Protein AF-A0A3D5KJ48-F1 (afdb_monomer_lite)

Sequence (121 aa):
MLYFGKWLRKFYNFPIPIEIRLLNEKTIDDFDGTKCVLRWWQNSGESESFKGEIAVGTFDENLSSEGPTVAFPTVIAAIGRIVKYYYQAIDDLPINEDLITEWGDQVMTAFIDKTTPPSVQ

Structure (mmCIF, N/CA/C/O backbone):
data_AF-A0A3D5KJ48-F1
#
_entry.id   AF-A0A3D5KJ48-F1
#
loop_
_atom_site.group_PDB
_atom_site.id
_atom_site.type_symbol
_atom_site.label_atom_id
_atom_site.label_alt_id
_atom_site.label_comp_id
_atom_site.label_asym_id
_atom_site.label_entity_id
_atom_site.label_seq_id
_atom_site.pdbx_PDB_ins_code
_atom_site.Cartn_x
_atom_site.Cartn_y
_atom_site.Cartn_z
_atom_site.occupancy
_atom_site.B_iso_or_equiv
_atom_site.auth_seq_id
_atom_site.auth_comp_id
_atom_site.auth_asym_id
_atom_site.auth_atom_id
_atom_site.pdbx_PDB_model_num
ATOM 1 N N . MET A 1 1 ? -2.183 -8.809 9.314 1.00 71.69 1 MET A N 1
ATOM 2 C CA . MET A 1 1 ? -1.313 -8.620 8.125 1.00 71.69 1 MET A CA 1
ATOM 3 C C . MET A 1 1 ? -1.028 -9.894 7.334 1.00 71.69 1 MET A C 1
ATOM 5 O O . MET A 1 1 ? -1.294 -9.897 6.141 1.00 71.69 1 MET A O 1
ATOM 9 N N . LEU A 1 2 ? -0.570 -10.996 7.949 1.00 77.81 2 LEU A N 1
ATOM 10 C CA . LEU A 1 2 ? -0.295 -12.265 7.237 1.00 77.81 2 LEU A CA 1
ATOM 11 C C . LEU A 1 2 ? -1.461 -12.772 6.363 1.00 77.81 2 LEU A C 1
ATOM 13 O O . LEU A 1 2 ? -1.236 -13.203 5.233 1.00 77.81 2 LEU A O 1
ATOM 17 N N . TYR A 1 3 ? -2.699 -12.694 6.862 1.00 89.44 3 TYR A N 1
ATOM 18 C CA . TYR A 1 3 ? -3.898 -13.076 6.102 1.00 89.44 3 TYR A CA 1
ATOM 19 C C . TYR A 1 3 ? -4.130 -12.193 4.874 1.00 89.44 3 TYR A C 1
ATOM 21 O O . TYR A 1 3 ? -4.392 -12.715 3.795 1.00 89.44 3 TYR A O 1
ATOM 29 N N . PHE A 1 4 ? -3.967 -10.878 5.020 1.00 92.25 4 PHE A N 1
ATOM 30 C CA . PHE A 1 4 ? -4.129 -9.938 3.917 1.00 92.25 4 PHE A CA 1
ATOM 31 C C . PHE A 1 4 ? -3.057 -10.141 2.838 1.00 92.25 4 PHE A C 1
ATOM 33 O O . PHE A 1 4 ? -3.384 -10.249 1.664 1.00 92.25 4 PHE A O 1
ATOM 40 N N . GLY A 1 5 ? -1.794 -10.344 3.226 1.00 91.81 5 GLY A N 1
ATOM 41 C CA . GLY A 1 5 ? -0.730 -10.663 2.267 1.00 91.81 5 GLY A CA 1
ATOM 42 C C . GLY A 1 5 ? -0.967 -11.975 1.504 1.00 91.81 5 GLY A C 1
ATOM 43 O O . GLY A 1 5 ? -0.665 -12.063 0.316 1.00 91.81 5 GLY A O 1
ATOM 44 N N . LYS A 1 6 ? -1.538 -13.002 2.155 1.00 93.94 6 LYS A N 1
ATOM 45 C CA . LYS A 1 6 ? -1.967 -14.238 1.470 1.00 93.94 6 LYS A CA 1
ATOM 46 C C . LYS A 1 6 ? -3.126 -13.983 0.505 1.00 93.94 6 LYS A C 1
ATOM 48 O O . LYS A 1 6 ? -3.134 -14.557 -0.576 1.00 93.94 6 LYS A O 1
ATOM 53 N N . TRP A 1 7 ? -4.083 -13.146 0.899 1.00 96.00 7 TRP A N 1
ATOM 54 C CA . TRP A 1 7 ? -5.212 -12.767 0.056 1.00 96.00 7 TRP A CA 1
ATOM 55 C C . TRP A 1 7 ? -4.748 -11.992 -1.183 1.00 96.00 7 TRP A C 1
ATOM 57 O O . TRP A 1 7 ? -5.119 -12.378 -2.283 1.00 96.00 7 TRP A O 1
ATOM 67 N N . LEU A 1 8 ? -3.841 -11.017 -1.046 1.00 95.75 8 LEU A N 1
ATOM 68 C CA . LEU A 1 8 ? -3.267 -10.291 -2.187 1.00 95.75 8 LEU A CA 1
ATOM 69 C C . LEU A 1 8 ? -2.620 -11.246 -3.198 1.00 95.75 8 LEU A C 1
ATOM 71 O O . LEU A 1 8 ? -2.962 -11.220 -4.373 1.00 95.75 8 LEU A O 1
ATOM 75 N N . ARG A 1 9 ? -1.764 -12.166 -2.736 1.00 94.81 9 ARG A N 1
ATOM 76 C CA . ARG A 1 9 ? -1.100 -13.161 -3.603 1.00 94.81 9 ARG A CA 1
ATOM 77 C C . ARG A 1 9 ? -2.045 -14.169 -4.265 1.00 94.81 9 ARG A C 1
ATOM 79 O O . ARG A 1 9 ? -1.615 -14.901 -5.147 1.00 94.81 9 ARG A O 1
ATOM 86 N N . LYS A 1 10 ? -3.305 -14.255 -3.829 1.00 95.88 10 LYS A N 1
ATOM 87 C CA . LYS A 1 10 ? -4.322 -15.087 -4.485 1.00 95.88 10 LYS A CA 1
ATOM 88 C C . LYS A 1 10 ? -4.879 -14.413 -5.744 1.00 95.88 10 LYS A C 1
ATOM 90 O O . LYS A 1 10 ? -5.259 -15.117 -6.672 1.00 95.88 10 LYS A O 1
ATOM 95 N N . PHE A 1 11 ? -4.970 -13.085 -5.745 1.00 96.00 11 PHE A N 1
ATOM 96 C CA . PHE A 1 11 ? -5.624 -12.309 -6.806 1.00 96.00 11 PHE A CA 1
ATOM 97 C C . PHE A 1 11 ? -4.644 -11.553 -7.703 1.00 96.00 11 PHE A C 1
ATOM 99 O O . PHE A 1 11 ? -4.975 -11.252 -8.845 1.00 96.00 11 PHE A O 1
ATOM 106 N N . TYR A 1 12 ? -3.444 -11.278 -7.201 1.00 96.06 12 TYR A N 1
ATOM 107 C CA . TYR A 1 12 ? -2.438 -10.460 -7.860 1.00 96.06 12 TYR A CA 1
ATOM 108 C C . TYR A 1 12 ? -1.149 -11.249 -8.075 1.00 96.06 12 TYR A C 1
ATOM 110 O O . TYR A 1 12 ? -0.713 -12.007 -7.202 1.00 96.06 12 TYR A O 1
ATOM 118 N N . ASN A 1 13 ? -0.537 -11.056 -9.244 1.00 94.88 13 ASN A N 1
ATOM 119 C CA . ASN A 1 13 ? 0.759 -11.628 -9.592 1.00 94.88 13 ASN A CA 1
ATOM 120 C C . ASN A 1 13 ? 1.865 -10.587 -9.399 1.00 94.88 13 ASN A C 1
ATOM 122 O O . ASN A 1 13 ? 1.803 -9.521 -10.006 1.00 94.88 13 ASN A O 1
ATOM 126 N N . PHE A 1 14 ? 2.886 -10.910 -8.608 1.00 94.25 14 PHE A N 1
ATOM 127 C CA . PHE A 1 14 ? 4.001 -10.007 -8.314 1.00 94.25 14 PHE A CA 1
ATOM 128 C C . PHE A 1 14 ? 5.280 -10.512 -9.004 1.00 94.25 14 PHE A C 1
ATOM 130 O O . PHE A 1 14 ? 6.056 -11.226 -8.363 1.00 94.25 14 PHE A O 1
ATOM 137 N N . PRO A 1 15 ? 5.493 -10.222 -10.306 1.00 93.19 15 PRO A N 1
ATOM 138 C CA . PRO A 1 15 ? 6.654 -10.721 -11.051 1.00 93.19 15 PRO A CA 1
ATOM 139 C C . PRO A 1 15 ? 7.986 -10.173 -10.522 1.00 93.19 15 PRO A C 1
ATOM 141 O O . PRO A 1 15 ? 8.996 -10.870 -10.578 1.00 93.19 15 PRO A O 1
ATOM 144 N N . ILE A 1 16 ? 7.976 -8.956 -9.972 1.00 93.00 16 ILE A N 1
ATOM 145 C CA . ILE A 1 16 ? 9.115 -8.332 -9.289 1.00 93.00 16 ILE A CA 1
ATOM 146 C C . ILE A 1 16 ? 8.819 -8.287 -7.780 1.00 93.00 16 ILE A C 1
ATOM 148 O O . ILE A 1 16 ? 7.700 -7.919 -7.405 1.00 93.00 16 ILE A O 1
ATOM 152 N N . PRO A 1 17 ? 9.771 -8.635 -6.892 1.00 93.31 17 PRO A N 1
ATOM 153 C CA . PRO A 1 17 ? 9.547 -8.608 -5.451 1.00 93.31 17 PRO A CA 1
ATOM 154 C C . PRO A 1 17 ? 9.111 -7.232 -4.940 1.00 93.31 17 PRO A C 1
ATOM 156 O O . PRO A 1 17 ? 9.697 -6.211 -5.298 1.00 93.31 17 PRO A O 1
ATOM 159 N N . ILE A 1 18 ? 8.127 -7.230 -4.042 1.00 94.62 18 ILE A N 1
ATOM 160 C CA . ILE A 1 18 ? 7.676 -6.049 -3.307 1.00 94.62 18 ILE A CA 1
ATOM 161 C C . ILE A 1 18 ? 7.785 -6.287 -1.796 1.00 94.62 18 ILE A C 1
ATOM 163 O O . ILE A 1 18 ? 7.280 -7.281 -1.268 1.00 94.62 18 ILE A O 1
ATOM 167 N N . GLU A 1 19 ? 8.437 -5.365 -1.093 1.00 94.50 19 GLU A N 1
ATOM 168 C CA . GLU A 1 19 ? 8.545 -5.350 0.365 1.00 94.50 19 GLU A CA 1
ATOM 169 C C . GLU A 1 19 ? 7.712 -4.197 0.934 1.00 94.50 19 GLU A C 1
ATOM 171 O O . GLU A 1 19 ? 7.895 -3.047 0.547 1.00 94.50 19 GLU A O 1
ATOM 176 N N . ILE A 1 20 ? 6.812 -4.491 1.874 1.00 95.00 20 ILE A N 1
ATOM 177 C CA . ILE A 1 20 ? 5.984 -3.473 2.532 1.00 95.00 20 ILE A CA 1
ATOM 178 C C . ILE A 1 20 ? 6.252 -3.504 4.031 1.00 95.00 20 ILE A C 1
ATOM 180 O O . ILE A 1 20 ? 6.063 -4.540 4.675 1.00 95.00 20 ILE A O 1
ATOM 184 N N . ARG A 1 21 ? 6.673 -2.368 4.587 1.00 95.00 21 ARG A N 1
ATOM 185 C CA . ARG A 1 21 ? 6.998 -2.209 6.007 1.00 95.00 21 ARG A CA 1
ATOM 186 C C . ARG A 1 21 ? 5.987 -1.303 6.688 1.00 95.00 21 ARG A C 1
ATOM 188 O O . ARG A 1 21 ? 5.590 -0.276 6.147 1.00 95.00 21 ARG A O 1
ATOM 195 N N . LEU A 1 22 ? 5.608 -1.680 7.903 1.00 93.75 22 LEU A N 1
ATOM 196 C CA . LEU A 1 22 ? 4.819 -0.839 8.795 1.00 93.75 22 LEU A CA 1
ATOM 197 C C . LEU A 1 22 ? 5.770 -0.276 9.846 1.00 93.75 22 LEU A C 1
ATOM 199 O O . LEU A 1 22 ? 6.414 -1.046 10.560 1.00 93.75 22 LEU A O 1
ATOM 203 N N . LEU A 1 23 ? 5.886 1.044 9.902 1.00 94.56 23 LEU A N 1
ATOM 204 C CA . LEU A 1 23 ? 6.806 1.746 10.787 1.00 94.56 23 LEU A CA 1
ATOM 205 C C . LEU A 1 23 ? 6.021 2.384 11.929 1.00 94.56 23 LEU A C 1
ATOM 207 O O . LEU A 1 23 ? 5.022 3.060 11.688 1.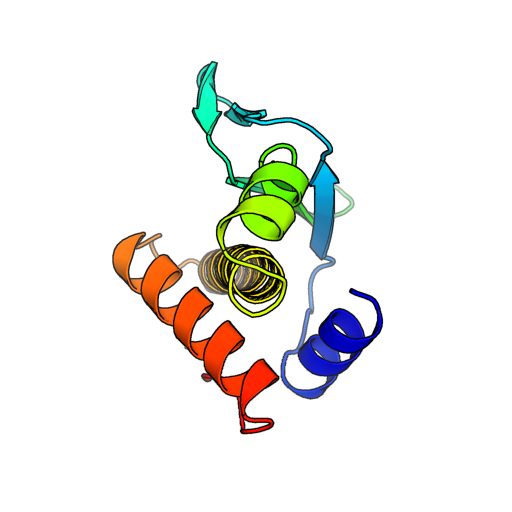00 94.56 23 LEU A O 1
ATOM 211 N N . ASN A 1 24 ? 6.472 2.184 13.167 1.00 91.38 24 ASN A N 1
ATOM 212 C CA . ASN A 1 24 ? 5.834 2.755 14.356 1.00 91.38 24 ASN A CA 1
ATOM 213 C C . ASN A 1 24 ? 6.192 4.242 14.537 1.00 91.38 24 ASN A C 1
ATOM 215 O O . ASN A 1 24 ? 6.748 4.645 15.551 1.00 91.38 24 ASN A O 1
ATOM 219 N N . GLU A 1 25 ? 5.901 5.035 13.512 1.00 93.12 25 GLU A N 1
ATOM 220 C CA . GLU A 1 25 ? 6.176 6.465 13.412 1.00 93.12 25 GLU A CA 1
ATOM 221 C C . GLU A 1 25 ? 4.893 7.178 12.985 1.00 93.12 25 GLU A C 1
ATOM 223 O O . GLU A 1 25 ? 4.111 6.625 12.212 1.00 93.12 25 GLU A O 1
ATOM 228 N N . LYS A 1 26 ? 4.650 8.406 13.460 1.00 91.00 26 LYS A N 1
ATOM 229 C CA . LYS A 1 26 ? 3.463 9.181 13.039 1.00 91.00 26 LYS A CA 1
ATOM 230 C C . LYS A 1 26 ? 3.556 9.655 11.588 1.00 91.00 26 LYS A C 1
ATOM 232 O O . LYS A 1 26 ? 2.541 9.787 10.914 1.00 91.00 26 LYS A O 1
ATOM 237 N N . THR A 1 27 ? 4.775 9.912 11.131 1.00 93.12 27 THR A N 1
ATOM 238 C CA . THR A 1 27 ? 5.116 10.361 9.778 1.00 93.12 27 THR A CA 1
ATOM 239 C C . THR A 1 27 ? 6.509 9.859 9.430 1.00 93.12 27 THR A C 1
ATOM 241 O O . THR A 1 27 ? 7.337 9.705 10.326 1.00 93.12 27 THR A O 1
ATOM 244 N N . ILE A 1 28 ? 6.795 9.702 8.146 1.00 94.50 28 ILE A N 1
ATOM 245 C CA . ILE A 1 28 ? 8.115 9.378 7.598 1.00 94.50 28 ILE A CA 1
ATOM 246 C C . ILE A 1 28 ? 8.594 10.513 6.688 1.00 94.50 28 ILE A C 1
ATOM 248 O O . ILE A 1 28 ? 7.784 11.303 6.208 1.00 94.50 28 ILE A O 1
ATOM 252 N N . ASP A 1 29 ? 9.906 10.621 6.493 1.00 94.44 29 ASP A N 1
ATOM 253 C CA . ASP A 1 29 ? 10.498 11.562 5.537 1.00 94.44 29 ASP A CA 1
ATOM 254 C C . ASP A 1 29 ? 10.501 10.950 4.136 1.00 94.44 29 ASP A C 1
ATOM 256 O O . ASP A 1 29 ? 11.008 9.842 3.941 1.00 94.44 29 ASP A O 1
ATOM 260 N N . ASP A 1 30 ? 9.957 11.663 3.159 1.00 90.88 30 ASP A N 1
ATOM 261 C CA . ASP A 1 30 ? 10.095 11.318 1.750 1.00 90.88 30 ASP A CA 1
ATOM 262 C C . ASP A 1 30 ? 11.492 11.694 1.218 1.00 90.88 30 ASP A C 1
ATOM 264 O O . ASP A 1 30 ? 12.308 12.294 1.923 1.00 90.88 30 ASP A O 1
ATOM 268 N N . PHE A 1 31 ? 11.820 11.296 -0.010 1.00 88.00 31 PHE A N 1
ATOM 269 C CA . PHE A 1 31 ? 13.137 11.531 -0.613 1.00 88.00 31 PHE A CA 1
ATOM 270 C C . PHE A 1 31 ? 13.470 13.015 -0.796 1.00 88.00 31 PHE A C 1
ATOM 272 O O . PHE A 1 31 ? 14.645 13.376 -0.844 1.00 88.00 31 PHE A O 1
ATOM 279 N N . ASP A 1 32 ? 12.451 13.868 -0.881 1.00 91.00 32 ASP A N 1
ATOM 280 C CA . ASP A 1 32 ? 12.573 15.325 -0.941 1.00 91.00 32 ASP A CA 1
ATOM 281 C C . ASP A 1 32 ? 12.604 15.989 0.454 1.00 91.00 32 ASP A C 1
ATOM 283 O O . ASP A 1 32 ? 12.747 17.208 0.556 1.00 91.00 32 ASP A O 1
ATOM 287 N N . GLY A 1 33 ? 12.502 15.202 1.532 1.00 91.31 33 GLY A N 1
ATOM 288 C CA . GLY A 1 33 ? 12.430 15.680 2.913 1.00 91.31 33 GLY A CA 1
ATOM 289 C C . GLY A 1 33 ? 11.026 16.085 3.377 1.00 91.31 33 GLY A C 1
ATOM 290 O O . GLY A 1 33 ? 10.875 16.548 4.510 1.00 91.31 33 GLY A O 1
ATOM 291 N N . THR A 1 34 ? 9.995 15.919 2.544 1.00 94.00 34 THR A N 1
ATOM 292 C CA . THR A 1 34 ? 8.602 16.181 2.917 1.00 94.00 34 THR A CA 1
ATOM 293 C C . THR A 1 34 ? 8.091 15.091 3.860 1.00 94.00 34 THR A C 1
ATOM 295 O O . THR A 1 34 ? 8.371 13.908 3.686 1.00 94.00 34 THR A O 1
ATOM 298 N N . LYS A 1 35 ? 7.309 15.468 4.879 1.00 94.06 35 LYS A N 1
ATOM 299 C CA . LYS A 1 35 ? 6.670 14.499 5.781 1.00 94.06 35 LYS A CA 1
ATOM 300 C C . LYS A 1 35 ? 5.467 13.850 5.099 1.00 94.06 35 LYS A C 1
ATOM 302 O O . LYS A 1 35 ? 4.544 14.549 4.689 1.00 94.06 35 LYS A O 1
ATOM 307 N N . CYS A 1 36 ? 5.431 12.522 5.063 1.00 91.69 36 CYS A N 1
ATOM 308 C CA . CYS A 1 36 ? 4.310 11.745 4.539 1.00 91.69 36 CYS A CA 1
ATOM 309 C C . CYS A 1 36 ? 3.954 10.571 5.468 1.00 91.69 36 CYS A C 1
ATOM 311 O O . CYS A 1 36 ? 4.624 10.309 6.468 1.00 91.69 36 CYS A O 1
ATOM 313 N N . VAL A 1 37 ? 2.852 9.878 5.174 1.00 91.94 37 VAL A N 1
ATOM 314 C CA . VAL A 1 37 ? 2.417 8.665 5.904 1.00 91.94 37 VAL A CA 1
ATOM 315 C C . VAL A 1 37 ? 2.624 7.386 5.095 1.00 91.94 37 VAL A C 1
ATOM 317 O O . VAL A 1 37 ? 2.477 6.284 5.620 1.00 91.94 37 VAL A O 1
ATOM 320 N N . LEU A 1 38 ? 2.966 7.534 3.818 1.00 94.12 38 LEU A N 1
ATOM 321 C CA . LEU A 1 38 ? 3.215 6.460 2.875 1.00 94.12 38 LEU A CA 1
ATOM 322 C C . LEU A 1 38 ? 4.315 6.927 1.929 1.00 94.12 38 LEU A C 1
ATOM 324 O O . LEU A 1 38 ? 4.206 8.001 1.346 1.00 94.12 38 LEU A O 1
ATOM 328 N N . ARG A 1 39 ? 5.346 6.102 1.774 1.00 94.69 39 ARG A N 1
ATOM 329 C CA . ARG A 1 39 ? 6.426 6.292 0.804 1.00 94.69 39 ARG A CA 1
ATOM 330 C C . ARG A 1 39 ? 6.628 4.999 0.041 1.00 94.69 39 ARG A C 1
ATOM 332 O O . ARG A 1 39 ? 6.547 3.924 0.633 1.00 94.69 39 ARG A O 1
ATOM 339 N N . TRP A 1 40 ? 6.929 5.085 -1.245 1.00 94.06 40 TRP A N 1
ATOM 340 C CA . TRP A 1 40 ? 7.264 3.922 -2.058 1.00 94.06 40 TRP A CA 1
ATOM 341 C C . TRP A 1 40 ? 8.394 4.258 -3.029 1.00 94.06 40 TRP A C 1
ATOM 343 O O . TRP A 1 40 ? 8.626 5.425 -3.336 1.00 94.06 40 TRP A O 1
ATOM 353 N N . TRP A 1 41 ? 9.133 3.242 -3.466 1.00 93.44 41 TRP A N 1
ATOM 354 C CA . TRP A 1 41 ? 10.182 3.396 -4.470 1.00 93.44 41 TRP A CA 1
ATOM 355 C C . TRP A 1 41 ? 10.556 2.066 -5.120 1.00 93.44 41 TRP A C 1
ATOM 357 O O . TRP A 1 41 ? 10.305 0.984 -4.581 1.00 93.44 41 TRP A O 1
ATOM 367 N N . GLN A 1 42 ? 11.219 2.163 -6.267 1.00 91.56 42 GLN A N 1
ATOM 368 C CA . GLN A 1 42 ? 11.846 1.054 -6.976 1.00 91.56 42 GLN A CA 1
ATOM 369 C C . GLN A 1 42 ? 13.362 1.119 -6.763 1.00 91.56 42 GLN A C 1
ATOM 371 O O . GLN A 1 42 ? 13.979 2.167 -6.942 1.00 91.56 42 GLN A O 1
ATOM 376 N N . ASN A 1 43 ? 13.983 0.004 -6.384 1.00 87.81 43 ASN A N 1
ATOM 377 C CA . ASN A 1 43 ? 15.436 -0.130 -6.435 1.00 87.81 43 ASN A CA 1
ATOM 378 C C . ASN A 1 43 ? 15.813 -0.667 -7.816 1.00 87.81 43 ASN A C 1
ATOM 380 O O . ASN A 1 43 ? 15.553 -1.831 -8.115 1.00 87.81 43 ASN A O 1
ATOM 384 N N . SER A 1 44 ? 16.443 0.169 -8.636 1.00 78.75 44 SER A N 1
ATOM 385 C CA . SER A 1 44 ? 17.041 -0.236 -9.909 1.00 78.75 44 SER A CA 1
ATOM 386 C C . SER A 1 44 ? 18.449 -0.803 -9.680 1.00 78.75 44 SER A C 1
ATOM 388 O O . SER A 1 44 ? 19.269 -0.152 -9.030 1.00 78.75 44 SER A O 1
ATOM 390 N N . GLY A 1 45 ? 18.755 -1.994 -10.206 1.00 75.00 45 GLY A N 1
ATOM 391 C CA . GLY A 1 45 ? 20.080 -2.619 -10.083 1.00 75.00 45 GLY A CA 1
ATOM 392 C C . GLY A 1 45 ? 20.066 -4.131 -10.332 1.00 75.00 45 GLY A C 1
ATOM 393 O O . GLY A 1 45 ? 19.125 -4.654 -10.918 1.00 75.00 45 GLY A O 1
ATOM 394 N N . GLU A 1 46 ? 21.092 -4.845 -9.852 1.00 68.25 46 GLU A N 1
ATOM 395 C CA . GLU A 1 46 ? 21.238 -6.309 -10.025 1.00 68.25 46 GLU A CA 1
ATOM 396 C C . GLU A 1 46 ? 20.094 -7.131 -9.402 1.00 68.25 46 GLU A C 1
ATOM 398 O O . GLU A 1 46 ? 19.908 -8.302 -9.725 1.00 68.25 46 GLU A O 1
ATOM 403 N N . SER A 1 47 ? 19.323 -6.540 -8.490 1.00 78.94 47 SER A N 1
ATOM 404 C CA . SER A 1 47 ? 18.127 -7.147 -7.904 1.00 78.94 47 SER A CA 1
ATOM 405 C C . SER A 1 47 ? 17.016 -6.110 -7.842 1.00 78.94 47 SER A C 1
ATOM 407 O O . SER A 1 47 ? 16.810 -5.444 -6.823 1.00 78.94 47 SER A O 1
ATOM 409 N N . GLU A 1 48 ? 16.331 -5.958 -8.971 1.00 86.31 48 GLU A N 1
ATOM 410 C CA . GLU A 1 48 ? 15.167 -5.092 -9.089 1.00 86.31 48 GLU A CA 1
ATOM 411 C C . GLU A 1 48 ? 14.109 -5.460 -8.040 1.00 86.31 48 GLU A C 1
ATOM 413 O O . GLU A 1 48 ? 13.761 -6.629 -7.851 1.00 86.31 48 GLU A O 1
ATOM 418 N N . SER A 1 49 ? 13.639 -4.460 -7.297 1.00 92.62 49 SER A N 1
ATOM 419 C CA . SER A 1 49 ? 12.646 -4.650 -6.238 1.00 92.62 49 SER A CA 1
ATOM 420 C C . SER A 1 49 ? 11.867 -3.375 -5.971 1.00 92.62 49 SER A C 1
ATOM 422 O O . SER A 1 49 ? 12.394 -2.273 -6.105 1.00 92.62 49 SER A O 1
ATOM 424 N N . PHE A 1 50 ? 10.635 -3.533 -5.507 1.00 94.94 50 PHE A N 1
ATOM 425 C CA . PHE A 1 50 ? 9.803 -2.441 -5.027 1.00 94.94 50 PHE A CA 1
ATOM 426 C C . PHE A 1 50 ? 9.753 -2.446 -3.507 1.00 94.94 50 PHE A C 1
ATOM 428 O O . PHE A 1 50 ? 9.742 -3.499 -2.863 1.00 94.94 50 PHE A O 1
ATOM 435 N N . LYS A 1 51 ? 9.717 -1.256 -2.922 1.00 95.31 51 LYS A N 1
ATOM 436 C CA . LYS A 1 51 ? 9.579 -1.071 -1.483 1.00 95.31 51 LYS A CA 1
ATOM 437 C C . LYS A 1 51 ? 8.494 -0.056 -1.193 1.00 95.31 51 LYS A C 1
ATOM 439 O O . LYS A 1 51 ? 8.317 0.902 -1.939 1.00 95.31 51 LYS A O 1
ATOM 444 N N . GLY A 1 52 ? 7.792 -0.274 -0.094 1.00 96.00 52 GLY A N 1
ATOM 445 C CA . GLY A 1 52 ? 6.821 0.657 0.445 1.00 96.00 52 GLY A CA 1
ATOM 446 C C . GLY A 1 52 ? 6.882 0.688 1.964 1.00 96.00 52 GLY A C 1
ATOM 447 O O . GLY A 1 52 ? 7.080 -0.336 2.620 1.00 96.00 52 GLY A O 1
ATOM 448 N N . GLU A 1 53 ? 6.715 1.870 2.531 1.00 96.62 53 GLU A N 1
ATOM 449 C CA . GLU A 1 53 ? 6.713 2.109 3.966 1.00 96.62 53 GLU A CA 1
ATOM 450 C C . GLU A 1 53 ? 5.453 2.873 4.343 1.00 96.62 53 GLU A C 1
ATOM 452 O O . GLU A 1 53 ? 5.085 3.838 3.676 1.00 96.62 53 GLU A O 1
ATOM 457 N N . ILE A 1 54 ? 4.788 2.424 5.406 1.00 95.94 54 ILE A N 1
ATOM 45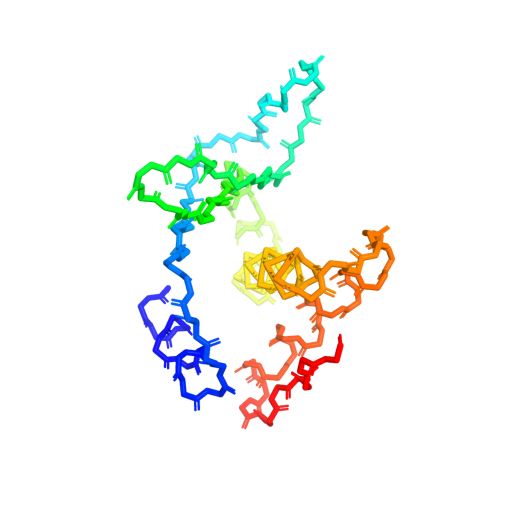8 C CA . ILE A 1 54 ? 3.580 3.050 5.940 1.00 95.94 54 ILE A CA 1
ATOM 459 C C . ILE A 1 54 ? 3.849 3.433 7.390 1.00 95.94 54 ILE A C 1
ATOM 461 O O . ILE A 1 54 ? 4.186 2.579 8.213 1.00 95.94 54 ILE A O 1
ATOM 465 N N . ALA A 1 55 ? 3.672 4.712 7.695 1.00 94.38 55 ALA A N 1
ATOM 466 C CA . ALA A 1 55 ? 3.704 5.247 9.045 1.00 94.38 55 ALA A CA 1
ATOM 467 C C . ALA A 1 55 ? 2.403 4.852 9.769 1.00 94.38 55 ALA A C 1
ATOM 469 O O . ALA A 1 55 ? 1.313 5.246 9.359 1.00 94.38 55 ALA A O 1
ATOM 470 N N . VAL A 1 56 ? 2.501 4.039 10.822 1.00 92.62 56 VAL A N 1
ATOM 471 C CA . VAL A 1 56 ? 1.351 3.546 11.604 1.00 92.62 56 VAL A CA 1
ATOM 472 C C . VAL A 1 56 ? 1.357 4.051 13.048 1.00 92.62 56 VAL A C 1
ATOM 474 O O . VAL A 1 56 ? 0.641 3.525 13.887 1.00 92.62 56 VAL A O 1
ATOM 477 N N . GLY A 1 57 ? 2.129 5.087 13.371 1.00 86.62 57 GLY A N 1
ATOM 478 C CA . GLY A 1 57 ? 2.221 5.636 14.730 1.00 86.62 57 GLY A CA 1
ATOM 479 C C . GLY A 1 57 ? 0.942 6.319 15.227 1.00 86.62 57 GLY A C 1
ATOM 480 O O . GLY A 1 57 ? 0.791 6.530 16.425 1.00 86.62 57 GLY A O 1
ATOM 481 N N . THR A 1 58 ? 0.004 6.646 14.335 1.00 84.88 58 THR A N 1
ATOM 482 C CA . THR A 1 58 ? -1.357 7.089 14.696 1.00 84.88 58 THR A CA 1
ATOM 483 C C . THR A 1 58 ? -2.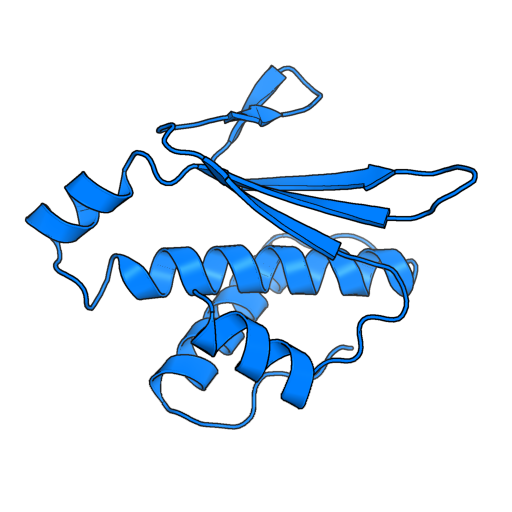348 5.927 14.788 1.00 84.88 58 THR A C 1
ATOM 485 O O . THR A 1 58 ? -3.513 6.137 15.106 1.00 84.88 58 THR A O 1
ATOM 488 N N . PHE A 1 59 ? -1.916 4.686 14.537 1.00 87.19 59 PHE A N 1
ATOM 489 C CA . PHE A 1 59 ? -2.796 3.520 14.564 1.00 87.19 59 PHE A CA 1
ATOM 490 C C . PHE A 1 59 ? -3.401 3.288 15.947 1.00 87.19 59 PHE A C 1
ATOM 492 O O . PHE A 1 59 ? -4.605 3.082 16.039 1.00 87.19 59 PHE A O 1
ATOM 499 N N . ASP A 1 60 ? -2.601 3.360 17.013 1.00 83.38 60 ASP A N 1
ATOM 500 C CA . ASP A 1 60 ? -3.099 3.181 18.383 1.00 83.38 60 ASP A CA 1
ATOM 501 C C . ASP A 1 60 ? -4.062 4.304 18.794 1.00 83.38 60 ASP A C 1
ATOM 503 O O . ASP A 1 60 ? -5.041 4.057 19.504 1.00 83.38 60 ASP A O 1
ATOM 507 N N . GLU A 1 61 ? -3.824 5.526 18.304 1.00 85.88 61 GLU A N 1
ATOM 508 C CA . GLU A 1 61 ? -4.718 6.673 18.493 1.00 85.88 61 GLU A CA 1
ATOM 509 C C . GLU A 1 61 ? -6.057 6.409 17.793 1.00 85.88 61 GLU A C 1
ATOM 511 O O . GLU A 1 61 ? -7.087 6.408 18.463 1.00 85.88 61 GLU A O 1
ATOM 516 N N . ASN A 1 62 ? -6.033 6.063 16.501 1.00 85.12 62 ASN A N 1
ATOM 517 C CA . ASN A 1 62 ? -7.222 5.733 15.707 1.00 85.12 62 ASN A CA 1
ATOM 518 C C . ASN A 1 62 ? -7.980 4.523 16.274 1.00 85.12 62 ASN A C 1
ATOM 520 O O . ASN A 1 62 ? -9.208 4.496 16.298 1.00 85.12 62 ASN A O 1
ATOM 524 N N . LEU A 1 63 ? -7.258 3.509 16.755 1.00 88.94 63 LEU A N 1
ATOM 525 C CA . LEU A 1 63 ? -7.848 2.330 17.379 1.00 88.94 63 LEU A CA 1
ATOM 526 C C . LEU A 1 63 ? -8.568 2.696 18.680 1.00 88.94 63 LEU A C 1
ATOM 528 O O . LEU A 1 63 ? -9.625 2.136 18.967 1.00 88.94 63 LEU A O 1
ATOM 532 N N . SER A 1 64 ? -8.010 3.627 19.453 1.00 88.00 64 SER A N 1
ATOM 533 C CA . SER A 1 64 ? -8.595 4.081 20.716 1.00 88.00 64 SER A CA 1
ATOM 534 C C . SER A 1 64 ? -9.773 5.038 20.511 1.00 88.00 64 SER A C 1
ATOM 536 O O . SER A 1 64 ? -10.724 4.994 21.289 1.00 88.00 64 SER A O 1
ATOM 538 N N . SER A 1 65 ? -9.721 5.901 19.490 1.00 91.88 65 SER A N 1
ATOM 539 C CA . SER A 1 65 ? -10.737 6.928 19.223 1.00 91.88 65 SER A CA 1
ATOM 540 C C . SER A 1 65 ? -11.902 6.429 18.366 1.00 91.88 65 SER A C 1
ATOM 542 O O . SER A 1 65 ? -13.055 6.710 18.682 1.00 91.88 65 SER A O 1
ATOM 544 N N . GLU A 1 66 ? -11.613 5.697 17.290 1.00 89.44 66 GLU A N 1
ATOM 545 C CA . GLU A 1 66 ? -12.583 5.297 16.258 1.00 89.44 66 GLU A CA 1
ATOM 546 C C . GLU A 1 66 ? -12.819 3.782 16.219 1.00 89.44 66 GLU A C 1
ATOM 548 O O . GLU A 1 66 ? -13.766 3.293 15.598 1.00 89.44 66 GLU A O 1
ATOM 553 N N . GLY A 1 67 ? -11.978 3.023 16.919 1.00 90.00 67 GLY A N 1
ATOM 554 C CA . GLY A 1 67 ? -12.110 1.583 17.036 1.00 90.00 67 GLY A CA 1
ATOM 555 C C . GLY A 1 67 ? -11.470 0.799 15.884 1.00 90.00 67 GLY A C 1
ATOM 556 O O . GLY A 1 67 ? -10.987 1.340 14.882 1.00 90.00 67 GLY A O 1
ATOM 557 N N . PRO A 1 68 ? -11.469 -0.539 16.004 1.00 88.12 68 PRO A N 1
ATOM 558 C CA . PRO A 1 68 ? -10.801 -1.425 15.052 1.00 88.12 68 PRO A CA 1
ATOM 559 C C . PRO A 1 68 ? -11.435 -1.400 13.655 1.00 88.12 68 PRO A C 1
ATOM 561 O O . PRO A 1 68 ? -10.758 -1.690 12.671 1.00 88.12 68 PRO A O 1
ATOM 564 N N . THR A 1 69 ? -12.717 -1.042 13.553 1.00 88.19 69 THR A N 1
ATOM 565 C CA . THR A 1 69 ? -13.453 -0.937 12.284 1.00 88.19 69 THR A CA 1
ATOM 566 C C . THR A 1 69 ? -13.014 0.239 11.422 1.00 88.19 69 THR A C 1
ATOM 568 O O . THR A 1 69 ? -13.398 0.280 10.262 1.00 88.19 69 THR A O 1
ATOM 571 N N . VAL A 1 70 ? -12.221 1.168 11.959 1.00 85.56 70 VAL A N 1
ATOM 572 C CA . VAL A 1 70 ? -11.633 2.278 11.197 1.00 85.56 70 VAL A CA 1
ATOM 573 C C . VAL A 1 70 ? -10.117 2.126 11.104 1.00 85.56 70 VAL A C 1
ATOM 575 O O . VAL A 1 70 ? -9.558 2.183 10.012 1.00 85.56 70 VAL A O 1
ATOM 578 N N . ALA A 1 71 ? -9.442 1.823 12.218 1.00 87.19 71 ALA A N 1
ATOM 579 C CA . ALA A 1 71 ? -7.981 1.760 12.252 1.00 87.19 71 ALA A CA 1
ATOM 580 C C . ALA A 1 71 ? -7.386 0.698 11.303 1.00 87.19 71 ALA A C 1
ATOM 582 O O . ALA A 1 71 ? -6.452 0.985 10.550 1.00 87.19 71 ALA A O 1
ATOM 583 N N . PHE A 1 72 ? -7.919 -0.533 11.305 1.00 90.38 72 PHE A N 1
ATOM 584 C CA . PHE A 1 72 ? -7.402 -1.608 10.445 1.00 90.38 72 PHE A CA 1
ATOM 585 C C . PHE A 1 72 ? -7.653 -1.363 8.949 1.00 90.38 72 PHE A C 1
ATOM 587 O O . PHE A 1 72 ? -6.709 -1.544 8.172 1.00 90.38 72 PHE A O 1
ATOM 594 N N . PRO A 1 73 ? -8.862 -0.950 8.521 1.00 92.00 73 PRO A N 1
ATOM 595 C CA . PRO A 1 73 ? -9.123 -0.603 7.125 1.00 92.00 73 PRO A CA 1
ATOM 596 C C . PRO A 1 73 ? -8.172 0.453 6.557 1.00 92.00 73 PRO A C 1
ATOM 598 O O . PRO A 1 73 ? -7.672 0.262 5.453 1.00 92.00 73 PRO A O 1
ATOM 601 N N . THR A 1 74 ? -7.803 1.478 7.330 1.00 90.31 74 THR A N 1
ATOM 602 C CA . THR A 1 74 ? -6.852 2.511 6.881 1.00 90.31 74 THR A CA 1
ATOM 603 C C . THR A 1 74 ? -5.492 1.929 6.483 1.00 90.31 74 THR A C 1
ATOM 605 O O . THR A 1 74 ? -4.936 2.285 5.444 1.00 90.31 74 THR A O 1
ATOM 608 N N . VAL A 1 75 ? -4.963 0.975 7.259 1.00 93.19 75 VAL A N 1
ATOM 609 C CA . VAL A 1 75 ? -3.698 0.295 6.921 1.00 93.19 75 VAL A CA 1
ATOM 610 C C . VAL A 1 75 ? -3.856 -0.578 5.674 1.00 93.19 75 VAL A C 1
ATOM 612 O O . VAL A 1 75 ? -2.949 -0.656 4.847 1.00 93.19 75 VAL A O 1
ATOM 615 N N . ILE A 1 76 ? -5.007 -1.234 5.513 1.00 95.31 76 ILE A N 1
ATOM 616 C CA . ILE A 1 76 ? -5.304 -2.062 4.337 1.00 95.31 76 ILE A CA 1
ATOM 617 C C . ILE A 1 76 ? -5.377 -1.192 3.077 1.00 95.31 76 ILE A C 1
ATOM 619 O O . ILE A 1 76 ? -4.758 -1.547 2.073 1.00 95.31 76 ILE A O 1
ATOM 623 N N . ALA A 1 77 ? -6.060 -0.046 3.143 1.00 95.94 77 ALA A N 1
ATOM 624 C CA . ALA A 1 77 ? -6.140 0.913 2.046 1.00 95.94 77 ALA A CA 1
ATOM 625 C C . ALA A 1 77 ? -4.752 1.435 1.657 1.00 95.94 77 ALA A C 1
ATOM 627 O O . ALA A 1 77 ? -4.398 1.416 0.481 1.00 95.94 77 ALA A O 1
ATOM 628 N N . ALA A 1 78 ? -3.919 1.805 2.637 1.00 95.62 78 ALA A N 1
ATOM 629 C CA . ALA A 1 78 ? -2.547 2.255 2.400 1.00 95.62 78 ALA A CA 1
ATOM 630 C C . ALA A 1 78 ? -1.687 1.192 1.690 1.00 95.62 78 ALA A C 1
ATOM 632 O O . ALA A 1 78 ? -0.940 1.502 0.765 1.00 95.62 78 ALA A O 1
ATOM 633 N N . ILE A 1 79 ? -1.827 -0.084 2.057 1.00 96.50 79 ILE A N 1
ATOM 634 C CA . ILE A 1 79 ? -1.146 -1.172 1.340 1.00 96.50 79 ILE A CA 1
ATOM 635 C C . ILE A 1 79 ? -1.706 -1.343 -0.070 1.00 96.50 79 ILE A C 1
ATOM 637 O O . ILE A 1 79 ? -0.932 -1.566 -0.998 1.00 96.50 79 ILE A O 1
ATOM 641 N N . GLY A 1 80 ? -3.025 -1.222 -0.246 1.00 96.81 80 GLY A N 1
ATOM 642 C CA . GLY A 1 80 ? -3.650 -1.200 -1.567 1.00 96.81 80 GLY A CA 1
ATOM 643 C C . GLY A 1 80 ? -3.038 -0.118 -2.461 1.00 96.81 80 GLY A C 1
ATOM 644 O O . GLY A 1 80 ? -2.637 -0.407 -3.582 1.00 96.81 80 GLY A O 1
ATOM 645 N N . ARG A 1 81 ? -2.831 1.094 -1.936 1.00 96.94 81 ARG A N 1
ATOM 646 C CA . ARG A 1 81 ? -2.164 2.184 -2.670 1.00 96.94 81 ARG A CA 1
ATOM 647 C C . ARG A 1 81 ? -0.763 1.790 -3.143 1.00 96.94 81 ARG A C 1
ATOM 649 O O . ARG A 1 81 ? -0.463 1.952 -4.320 1.00 96.94 81 ARG A O 1
ATOM 656 N N . ILE A 1 82 ? 0.057 1.178 -2.280 1.00 96.88 82 ILE A N 1
ATOM 657 C CA . ILE A 1 82 ? 1.389 0.662 -2.666 1.00 96.88 82 ILE A CA 1
ATOM 658 C C . ILE A 1 82 ? 1.284 -0.385 -3.783 1.00 96.88 82 ILE A C 1
ATOM 660 O O . ILE A 1 82 ? 2.080 -0.367 -4.719 1.00 96.88 82 ILE A O 1
ATOM 664 N N . VAL A 1 83 ? 0.299 -1.284 -3.721 1.00 96.44 83 VAL A N 1
ATOM 665 C CA . VAL A 1 83 ? 0.078 -2.265 -4.793 1.00 96.44 83 VAL A CA 1
ATOM 666 C C . VAL A 1 83 ? -0.320 -1.573 -6.105 1.00 96.44 83 VAL A C 1
ATOM 668 O O . VAL A 1 83 ? 0.138 -2.000 -7.161 1.00 96.44 83 VAL A O 1
ATOM 671 N N . LYS A 1 84 ? -1.096 -0.481 -6.079 1.00 96.44 84 LYS A N 1
ATOM 672 C CA . LYS A 1 84 ? -1.400 0.276 -7.304 1.00 96.44 84 LYS A CA 1
ATOM 673 C C . LYS A 1 84 ? -0.168 0.984 -7.866 1.00 96.44 84 LYS A C 1
ATOM 675 O O . LYS A 1 84 ? 0.076 0.850 -9.063 1.00 96.44 84 LYS A O 1
ATOM 680 N N . TYR A 1 85 ? 0.627 1.653 -7.025 1.00 95.25 85 TYR A N 1
ATOM 681 C CA . TYR A 1 85 ? 1.908 2.239 -7.444 1.00 95.25 85 TYR A CA 1
ATOM 682 C C . TYR A 1 85 ? 2.811 1.195 -8.112 1.00 95.25 85 TYR A C 1
ATOM 684 O O . TYR A 1 85 ? 3.379 1.453 -9.167 1.00 95.25 85 TYR A O 1
ATOM 692 N N . TYR A 1 86 ? 2.891 -0.005 -7.530 1.00 95.25 86 TYR A N 1
ATOM 693 C CA . TYR A 1 86 ? 3.661 -1.125 -8.070 1.00 95.25 86 TYR A CA 1
ATOM 694 C C . TYR A 1 86 ? 3.247 -1.494 -9.498 1.00 95.25 86 TYR A C 1
ATOM 696 O O . TYR A 1 86 ? 4.107 -1.605 -10.368 1.00 95.25 86 TYR A O 1
ATOM 704 N N . TYR A 1 87 ? 1.948 -1.658 -9.760 1.00 95.00 87 TYR A N 1
ATOM 705 C CA . TYR A 1 87 ? 1.490 -2.003 -11.108 1.00 95.00 87 TYR A CA 1
ATOM 706 C C . TYR A 1 87 ? 1.648 -0.848 -12.092 1.00 95.00 87 TYR A C 1
ATOM 708 O O . TYR A 1 87 ? 2.096 -1.080 -13.206 1.00 95.00 87 TYR A O 1
ATOM 716 N N . GLN A 1 88 ? 1.387 0.394 -11.671 1.00 93.69 88 GLN A N 1
ATOM 717 C CA . GLN A 1 88 ? 1.649 1.544 -12.539 1.00 93.69 88 GLN A CA 1
ATOM 718 C C . GLN A 1 88 ? 3.126 1.635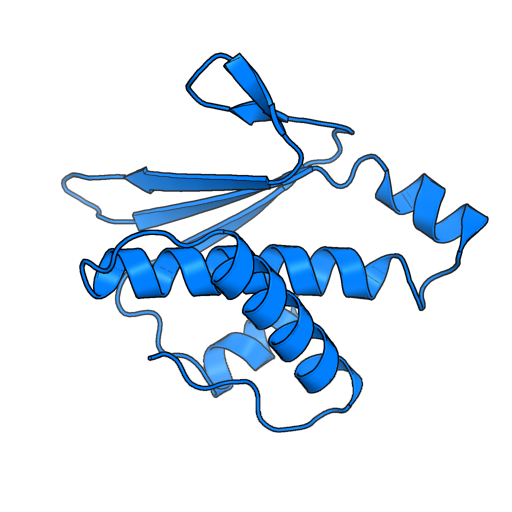 -12.930 1.00 93.69 88 GLN A C 1
ATOM 720 O O . GLN A 1 88 ? 3.425 1.913 -14.083 1.00 93.69 88 GLN A O 1
ATOM 725 N N . ALA A 1 89 ? 4.043 1.346 -12.006 1.00 92.31 89 ALA A N 1
ATOM 726 C CA . ALA A 1 89 ? 5.469 1.345 -12.301 1.00 92.31 89 ALA A CA 1
ATOM 727 C C . ALA A 1 89 ? 5.889 0.199 -13.237 1.00 92.31 89 ALA A C 1
ATOM 729 O O . ALA A 1 89 ? 6.697 0.416 -14.134 1.00 92.31 89 ALA A O 1
ATOM 730 N N . ILE A 1 90 ? 5.347 -1.010 -13.053 1.00 92.00 90 ILE A N 1
ATOM 731 C CA . ILE A 1 90 ? 5.641 -2.157 -13.930 1.00 92.00 90 ILE A CA 1
ATOM 732 C C . ILE A 1 90 ? 5.136 -1.934 -15.354 1.00 92.00 90 ILE A C 1
ATOM 734 O O . ILE A 1 90 ? 5.811 -2.325 -16.305 1.00 92.00 90 ILE A O 1
ATOM 738 N N . ASP A 1 91 ? 3.973 -1.305 -15.490 1.00 92.31 91 ASP A N 1
ATOM 739 C CA . ASP A 1 91 ? 3.341 -1.048 -16.782 1.00 92.31 91 ASP A CA 1
ATOM 740 C C . ASP A 1 91 ? 3.802 0.283 -17.419 1.00 92.31 91 ASP A C 1
ATOM 742 O O . ASP A 1 91 ? 3.260 0.687 -18.447 1.00 92.31 91 ASP A O 1
ATOM 746 N N . ASP A 1 92 ? 4.800 0.960 -16.827 1.00 91.12 92 ASP A N 1
ATOM 747 C CA . ASP A 1 92 ? 5.327 2.274 -17.249 1.00 91.12 92 ASP A CA 1
ATOM 748 C C . ASP A 1 92 ? 4.218 3.332 -17.437 1.00 91.12 92 ASP A C 1
ATOM 750 O O . ASP A 1 92 ? 4.203 4.141 -18.369 1.00 91.12 92 ASP A O 1
ATOM 754 N N . LEU A 1 93 ? 3.228 3.296 -16.542 1.00 92.50 93 LEU A N 1
ATOM 755 C CA . LEU A 1 93 ? 2.082 4.192 -16.536 1.00 92.50 93 LEU A CA 1
ATOM 756 C C . LEU A 1 93 ? 2.342 5.413 -15.644 1.00 92.50 93 LEU A C 1
ATOM 758 O O . LEU A 1 93 ? 2.955 5.301 -14.579 1.00 92.50 93 LEU A O 1
ATOM 762 N N . PRO A 1 94 ? 1.809 6.592 -16.012 1.00 92.50 94 PRO A N 1
ATOM 763 C CA . PRO A 1 94 ? 1.927 7.781 -15.183 1.00 92.50 94 PRO A CA 1
ATOM 764 C C . PRO A 1 94 ? 1.209 7.596 -13.841 1.00 92.50 94 PRO A C 1
ATOM 766 O O . PRO A 1 94 ? 0.085 7.089 -13.772 1.00 92.50 94 PRO A O 1
ATOM 769 N N . ILE A 1 95 ? 1.846 8.082 -12.778 1.00 90.31 95 ILE A N 1
ATOM 770 C CA . ILE A 1 95 ? 1.276 8.095 -11.432 1.00 90.31 95 ILE A CA 1
ATOM 771 C C . ILE A 1 95 ? 0.106 9.082 -11.369 1.00 90.31 95 ILE A C 1
ATOM 7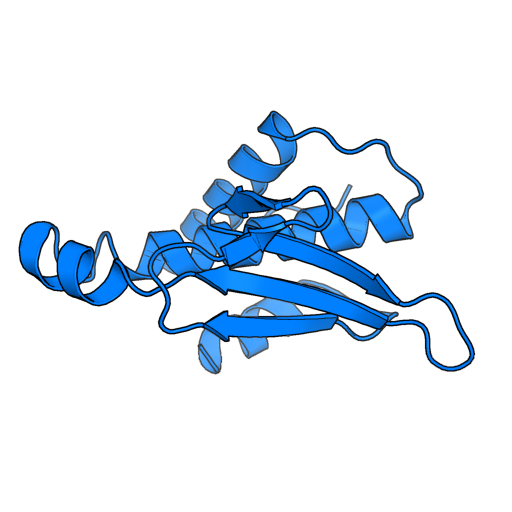73 O O . ILE A 1 95 ? 0.233 10.246 -11.752 1.00 90.31 95 ILE A O 1
ATOM 777 N N . ASN A 1 96 ? -1.036 8.606 -10.872 1.00 91.75 96 ASN A N 1
ATOM 778 C CA . ASN A 1 96 ? -2.228 9.414 -10.625 1.00 91.75 96 ASN A CA 1
ATOM 779 C C . ASN A 1 96 ? -2.725 9.151 -9.199 1.00 91.75 96 ASN A C 1
ATOM 781 O O . ASN A 1 96 ? -3.309 8.104 -8.917 1.00 91.75 96 ASN A O 1
ATOM 785 N N . GLU A 1 97 ? -2.476 10.114 -8.318 1.00 91.38 97 GLU A N 1
ATOM 786 C CA . GLU A 1 97 ? -2.733 10.019 -6.877 1.00 91.38 97 GLU A CA 1
ATOM 787 C C . GLU A 1 97 ? -4.207 9.774 -6.522 1.00 91.38 97 GLU A C 1
ATOM 789 O O . GLU A 1 97 ? -4.503 9.011 -5.596 1.00 91.38 97 GLU A O 1
ATOM 794 N N . ASP A 1 98 ? -5.139 10.350 -7.287 1.00 93.75 98 ASP A N 1
ATOM 795 C CA . ASP A 1 98 ? -6.576 10.161 -7.065 1.00 93.75 98 ASP A CA 1
ATOM 796 C C . ASP A 1 98 ? -6.984 8.717 -7.383 1.00 93.75 98 ASP A C 1
ATOM 798 O O . ASP A 1 98 ? -7.647 8.059 -6.579 1.00 93.75 98 ASP A O 1
ATOM 802 N N . LEU A 1 99 ? -6.511 8.185 -8.518 1.00 93.44 99 LEU A N 1
ATOM 803 C CA . LEU A 1 99 ? -6.761 6.793 -8.907 1.00 93.44 99 LEU A CA 1
ATOM 804 C C . LEU A 1 99 ? -6.120 5.805 -7.934 1.00 93.44 99 LEU A C 1
ATOM 806 O O . LEU A 1 99 ? -6.706 4.770 -7.625 1.00 93.44 99 LEU A O 1
ATOM 810 N N . ILE A 1 100 ? -4.919 6.106 -7.444 1.00 94.88 100 ILE A N 1
ATOM 811 C CA . ILE A 1 100 ? -4.237 5.286 -6.441 1.00 94.88 100 ILE A CA 1
ATOM 812 C C . ILE A 1 100 ? -5.036 5.253 -5.144 1.00 94.88 100 ILE A C 1
ATOM 814 O O . ILE A 1 100 ? -5.253 4.175 -4.585 1.00 94.88 100 ILE A O 1
ATOM 818 N N . THR A 1 101 ? -5.497 6.417 -4.690 1.00 94.81 101 THR A N 1
ATOM 819 C CA . THR A 1 101 ? -6.314 6.554 -3.485 1.00 94.81 101 THR A CA 1
ATOM 820 C C . THR A 1 101 ? -7.600 5.743 -3.599 1.00 94.81 101 THR A C 1
ATOM 822 O O . THR A 1 101 ? -7.841 4.886 -2.746 1.00 94.81 101 THR A O 1
ATOM 825 N N . GLU A 1 102 ? -8.358 5.929 -4.684 1.00 96.12 102 GLU A N 1
ATOM 826 C CA . GLU A 1 102 ? -9.597 5.192 -4.944 1.00 96.12 102 GLU A CA 1
ATOM 827 C C . GLU A 1 102 ? -9.353 3.678 -5.011 1.00 96.12 102 GLU A C 1
ATOM 829 O O . GLU A 1 102 ? -10.078 2.892 -4.399 1.00 96.12 102 GLU A O 1
ATOM 834 N N . TRP A 1 103 ? -8.297 3.247 -5.704 1.00 96.38 103 TRP A N 1
ATOM 835 C CA . TRP A 1 103 ? -7.964 1.830 -5.831 1.00 96.38 103 TRP A CA 1
ATOM 836 C C . TRP A 1 103 ? -7.610 1.198 -4.478 1.00 96.38 103 TRP A C 1
ATOM 838 O O . TRP A 1 103 ? -8.013 0.068 -4.186 1.00 96.38 103 TRP A O 1
ATOM 848 N N . GLY A 1 104 ? -6.903 1.933 -3.613 1.00 97.00 104 GLY A N 1
ATOM 849 C CA . GLY A 1 104 ? -6.641 1.516 -2.236 1.00 97.00 104 GLY A CA 1
ATOM 850 C C . GLY A 1 104 ? -7.926 1.269 -1.444 1.00 97.00 104 GLY A C 1
ATOM 851 O O . GLY A 1 104 ? -8.059 0.233 -0.785 1.00 97.00 104 GLY A O 1
ATOM 852 N N . ASP A 1 105 ? -8.898 2.171 -1.563 1.00 96.75 105 ASP A N 1
ATOM 853 C CA . ASP A 1 105 ? -10.188 2.071 -0.875 1.00 96.75 105 ASP A CA 1
ATOM 854 C C . ASP A 1 105 ? -11.046 0.917 -1.436 1.00 96.75 105 ASP A C 1
ATOM 856 O O . ASP A 1 105 ? -11.717 0.200 -0.683 1.00 96.75 105 ASP A O 1
ATOM 860 N N . GLN A 1 106 ? -10.970 0.659 -2.745 1.00 97.44 106 GLN A N 1
ATOM 861 C CA . GLN A 1 106 ? -11.605 -0.497 -3.387 1.00 97.44 106 GLN A CA 1
ATOM 862 C C . GLN A 1 106 ? -11.004 -1.825 -2.899 1.00 97.44 106 GLN A C 1
ATOM 864 O O . GLN A 1 106 ? -11.746 -2.761 -2.590 1.00 97.44 106 GLN A O 1
ATOM 869 N N . VAL A 1 107 ? -9.675 -1.919 -2.766 1.00 97.25 107 VAL A N 1
ATOM 870 C CA . VAL A 1 107 ? -9.010 -3.100 -2.185 1.00 97.25 107 VAL A CA 1
ATOM 871 C C . VAL A 1 107 ? -9.423 -3.318 -0.736 1.00 97.25 107 VAL A C 1
ATOM 873 O O . VAL A 1 107 ? -9.719 -4.450 -0.344 1.00 97.25 107 VAL A O 1
ATOM 876 N N . MET A 1 108 ? -9.452 -2.246 0.055 1.00 96.75 108 MET A N 1
ATOM 877 C CA . MET A 1 108 ? -9.904 -2.281 1.441 1.00 96.75 108 MET A CA 1
ATOM 878 C C . MET A 1 108 ? -11.328 -2.829 1.544 1.00 96.75 108 MET A C 1
ATOM 880 O O . MET A 1 108 ? -11.557 -3.795 2.276 1.00 96.75 108 MET A O 1
ATOM 884 N N . THR A 1 109 ? -12.254 -2.264 0.770 1.00 96.56 109 THR A N 1
ATOM 885 C CA . THR A 1 109 ? -13.658 -2.690 0.723 1.00 96.56 109 THR A CA 1
ATOM 886 C C . THR A 1 109 ? -13.766 -4.161 0.331 1.00 96.56 109 THR A C 1
ATOM 888 O O . THR A 1 109 ? -14.382 -4.952 1.043 1.00 96.56 109 THR A O 1
ATOM 891 N N . ALA A 1 110 ? -13.077 -4.576 -0.737 1.00 96.81 110 ALA A N 1
ATOM 892 C CA . ALA A 1 110 ? -13.125 -5.957 -1.203 1.00 96.81 110 ALA A CA 1
ATOM 893 C C . ALA A 1 110 ? -12.582 -6.963 -0.178 1.00 96.81 110 ALA A C 1
ATOM 895 O O . ALA A 1 110 ? -13.113 -8.068 -0.041 1.00 96.81 110 ALA A O 1
ATOM 896 N N . PHE A 1 111 ? -11.541 -6.594 0.571 1.00 95.94 111 PHE A N 1
ATOM 897 C CA . PHE A 1 111 ? -11.006 -7.452 1.622 1.00 95.94 111 PHE A CA 1
ATOM 898 C C . PHE A 1 111 ? -11.972 -7.599 2.806 1.00 95.94 111 PHE A C 1
ATOM 900 O O . PHE A 1 111 ? -12.152 -8.713 3.306 1.00 95.94 111 PHE A O 1
ATOM 907 N N . ILE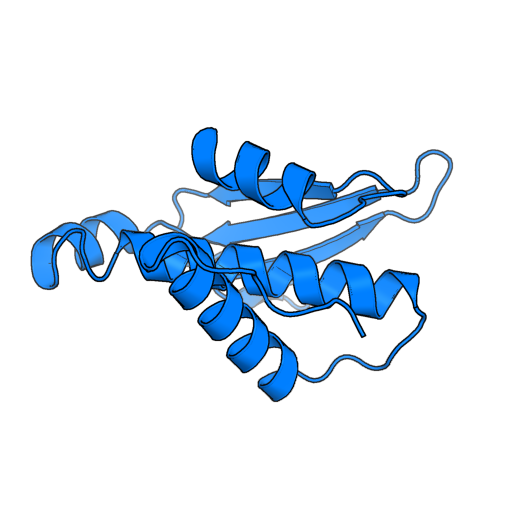 A 1 112 ? -12.599 -6.501 3.241 1.00 93.62 112 ILE A N 1
ATOM 908 C CA . ILE A 1 112 ? -13.560 -6.487 4.357 1.00 93.62 112 ILE A CA 1
ATOM 909 C C . ILE A 1 112 ? -14.819 -7.278 3.990 1.00 93.62 112 ILE A C 1
ATOM 911 O O . ILE A 1 112 ? -15.223 -8.176 4.735 1.00 93.62 112 ILE A O 1
ATOM 915 N N . ASP A 1 113 ? -15.371 -7.017 2.806 1.00 95.62 113 ASP A N 1
ATOM 916 C CA . ASP A 1 113 ? -16.615 -7.624 2.324 1.00 95.62 113 ASP A CA 1
ATOM 917 C C . ASP A 1 113 ? -16.409 -9.030 1.742 1.00 95.62 113 ASP A C 1
ATOM 919 O O . ASP A 1 113 ? -17.368 -9.722 1.399 1.00 95.62 113 ASP A O 1
ATOM 923 N N . LYS A 1 114 ? -15.151 -9.488 1.662 1.00 94.31 114 LYS A N 1
ATOM 924 C CA . LYS A 1 114 ? -14.743 -10.791 1.110 1.00 94.31 114 LYS A CA 1
ATOM 925 C C . LYS A 1 114 ? -15.184 -10.978 -0.345 1.00 94.31 114 LYS A C 1
ATOM 927 O O . LYS A 1 114 ? -15.568 -12.079 -0.747 1.00 94.31 114 LYS A O 1
ATOM 932 N N . THR A 1 115 ? -15.099 -9.912 -1.133 1.00 96.12 115 THR A N 1
ATOM 933 C CA . THR A 1 115 ? -15.423 -9.907 -2.562 1.00 96.12 115 THR A CA 1
ATOM 934 C C . THR A 1 115 ? -14.158 -10.003 -3.422 1.00 96.12 115 THR A C 1
ATOM 936 O O . THR A 1 115 ? -13.047 -10.224 -2.927 1.00 96.12 115 THR A O 1
ATOM 939 N N . THR A 1 116 ? -14.336 -9.928 -4.743 1.00 94.88 116 THR A N 1
ATOM 940 C CA . THR A 1 116 ? -13.220 -9.912 -5.696 1.00 94.88 116 THR A CA 1
ATOM 941 C C . THR A 1 116 ? -12.604 -8.517 -5.702 1.00 94.88 116 THR A C 1
ATOM 943 O O . THR A 1 116 ? -13.353 -7.544 -5.798 1.00 94.88 116 THR A O 1
ATOM 946 N N . PRO A 1 117 ? -11.274 -8.392 -5.602 1.00 95.56 117 PRO A N 1
ATOM 947 C CA . PRO A 1 117 ? -10.645 -7.084 -5.567 1.00 95.56 117 PRO A CA 1
ATOM 948 C C . PRO A 1 117 ? -10.558 -6.454 -6.964 1.00 95.56 117 PRO A C 1
ATOM 950 O O . PRO A 1 117 ? -10.728 -7.164 -7.961 1.00 95.56 117 PRO A O 1
ATOM 953 N N . PRO A 1 118 ? -10.316 -5.134 -7.061 1.00 95.62 118 PRO A N 1
ATOM 954 C CA . PRO A 1 118 ? -10.225 -4.454 -8.349 1.00 95.62 118 PRO A CA 1
ATOM 955 C C . PRO A 1 118 ? -9.113 -5.052 -9.216 1.00 95.62 118 PRO A C 1
ATOM 957 O O . PRO A 1 118 ? -8.048 -5.434 -8.719 1.00 95.62 118 PRO A O 1
ATOM 960 N N . SER A 1 119 ? -9.351 -5.130 -10.525 1.00 92.19 119 SER A N 1
ATOM 961 C CA . SER A 1 119 ? -8.341 -5.583 -11.478 1.00 92.19 119 SER A CA 1
ATOM 962 C C . SER A 1 119 ? -7.184 -4.594 -11.570 1.00 92.19 119 SER A C 1
ATOM 964 O O . SER A 1 119 ? -7.352 -3.386 -11.385 1.00 92.19 119 SER A O 1
ATOM 966 N N . VAL A 1 120 ? -6.013 -5.121 -11.906 1.00 84.19 120 VAL A N 1
ATOM 967 C CA . VAL A 1 120 ? -4.858 -4.313 -12.290 1.00 84.19 120 VAL A CA 1
ATOM 968 C C . VAL A 1 120 ? -5.020 -3.984 -13.773 1.00 84.19 120 VAL A C 1
ATOM 970 O O . VAL A 1 120 ? -5.089 -4.881 -14.611 1.00 84.19 120 VAL A O 1
ATOM 973 N N . GLN A 1 121 ? -5.245 -2.707 -14.056 1.00 65.38 121 GLN A N 1
ATOM 974 C CA . GLN A 1 121 ? -5.191 -2.090 -15.380 1.00 65.38 121 GLN A CA 1
ATOM 975 C C . GLN A 1 121 ? -4.186 -0.953 -15.320 1.00 65.38 121 GLN A C 1
ATOM 977 O O . GLN A 1 121 ? -4.121 -0.305 -14.239 1.00 65.38 121 GLN A O 1
#

Secondary structure (DSSP, 8-state):
-HHHHHHHHHH---SS-EEEEEESSS-EE-TTS-EESEEEEEE-SSS-EEEEEEE-TTHHHHHHHT-HHHHHHHHHHHHHHHHHHHHHHHTTPPP-HHHHHHHHHHHHHHHHHT-PPPP--

pLDDT: mean 91.89, std 5.64, range [65.38, 97.44]

Foldseek 3Di:
DVVLVVVCVVQDDDPAAEEEEEDLAQWDAEPVRDTDQKYKDWDDDPRTYIYMYGYLVCLVVCCVPVNPVPSVLVVQLRVQLSVLVSLCVVVVHDDDPVVSNVLSNQRSVCVVVVHRHDDRD

Radius of gyration: 14.33 Å; chains: 1; bounding box: 38×31×38 Å